Protein AF-F4R562-F1 (afdb_monomer_lite)

Radius of gyration: 16.81 Å; chains: 1; bounding box: 43×37×46 Å

Organism: Melampsora larici-populina (strain 98AG31 / pathotype 3-4-7) (NCBI:txid747676)

Secondary structure (DSSP, 8-state):
-PPPSS---TTHHHH-TT--EEEEE----TT-TT---GGG--TTT-----TT--EEEEE-BTTB-GGGGGTT-TT--EEEE-TB-------TTS-GGG-S-TTTHHHHHHHHHHHHHS--TT--EEE--B-GGGPSPPHHHHHHHHHHHHHHHHHT-EEE-------

Foldseek 3Di:
DDQDLPPRDPCLQPPCLQDAEDADDDDDPPVNPDDRPLVPDDLVVQADANQNHQYYEDEDDLNHLNLSSDLNNQNHAEYEYALQDDPPPPPPPPPPPPPPPPSSVVVLLSVLCSVQVGDRLNHAEYHHDHDPVCPPPDPSSVVSVVVSCVVCVVNNHYYHDPDPPPD

Structure (mmCIF, N/CA/C/O backbone):
data_AF-F4R562-F1
#
_entry.id   AF-F4R562-F1
#
loop_
_atom_site.group_PDB
_atom_site.id
_atom_site.type_symbol
_atom_site.label_atom_id
_atom_site.label_alt_id
_atom_site.label_comp_id
_atom_site.label_asym_id
_atom_site.label_entity_id
_atom_site.label_seq_id
_atom_site.pdbx_PDB_ins_code
_atom_site.Cartn_x
_atom_site.Cartn_y
_atom_site.Cartn_z
_atom_site.occupancy
_atom_site.B_iso_or_equiv
_atom_site.auth_seq_id
_atom_site.auth_comp_id
_atom_site.auth_asym_id
_atom_site.auth_atom_id
_atom_site.pdbx_PDB_model_num
ATOM 1 N N . MET A 1 1 ? -14.141 -1.547 -13.061 1.00 37.62 1 MET A N 1
ATOM 2 C CA . MET A 1 1 ? -15.031 -0.395 -12.781 1.00 37.62 1 MET A CA 1
ATOM 3 C C . MET A 1 1 ? -14.343 0.841 -13.344 1.00 37.62 1 MET A C 1
ATOM 5 O O . MET A 1 1 ? -13.211 1.079 -12.957 1.00 37.62 1 MET A O 1
ATOM 9 N N . ARG A 1 2 ? -14.927 1.544 -14.326 1.00 36.72 2 ARG A N 1
ATOM 10 C CA . ARG A 1 2 ? -14.313 2.764 -14.890 1.00 36.72 2 ARG A CA 1
ATOM 11 C C . ARG A 1 2 ? -14.514 3.917 -13.905 1.00 36.72 2 ARG A C 1
ATOM 13 O O . ARG A 1 2 ? -15.652 4.160 -13.502 1.00 36.72 2 ARG A O 1
ATOM 20 N N . LEU A 1 3 ? -13.432 4.578 -13.502 1.00 44.66 3 LEU A N 1
ATOM 21 C CA . LEU A 1 3 ? -13.505 5.821 -12.736 1.00 44.66 3 LEU A CA 1
ATOM 22 C C . LEU A 1 3 ? -13.917 6.964 -13.697 1.00 44.66 3 LEU A C 1
ATOM 24 O O . LEU A 1 3 ? -13.667 6.855 -14.894 1.00 44.66 3 LEU A O 1
ATOM 28 N N . PRO A 1 4 ? -14.651 8.005 -13.258 1.00 39.31 4 PRO A N 1
ATOM 29 C CA . PRO A 1 4 ? -15.019 9.122 -14.126 1.00 39.31 4 PRO A CA 1
ATOM 30 C C . PRO A 1 4 ? -13.900 10.174 -14.176 1.00 39.31 4 PRO A C 1
ATOM 32 O O . PRO A 1 4 ? -13.464 10.675 -13.139 1.00 39.31 4 PRO A O 1
ATOM 35 N N . SER A 1 5 ? -13.530 10.594 -15.386 1.00 43.66 5 SER A N 1
ATOM 36 C CA . SER A 1 5 ? -12.403 11.487 -15.698 1.00 43.66 5 SER A CA 1
ATOM 37 C C . SER A 1 5 ? -12.598 12.985 -15.387 1.00 43.66 5 SER A C 1
ATOM 39 O O . SER A 1 5 ? -11.764 13.813 -15.750 1.00 43.66 5 SER A O 1
ATOM 41 N N . ALA A 1 6 ? -13.661 13.383 -14.683 1.00 39.81 6 ALA A N 1
ATOM 42 C CA . ALA A 1 6 ? -13.892 14.783 -14.320 1.00 39.81 6 ALA A CA 1
ATOM 43 C C . ALA A 1 6 ? -14.496 14.895 -12.917 1.00 39.81 6 ALA A C 1
ATOM 45 O O . ALA A 1 6 ? -15.707 14.823 -12.728 1.00 39.81 6 ALA A O 1
ATOM 46 N N . GLY A 1 7 ? -13.626 15.087 -11.925 1.00 44.44 7 GLY A N 1
ATOM 47 C CA . GLY A 1 7 ? -14.014 15.226 -10.525 1.00 44.44 7 GLY A CA 1
ATOM 48 C C . GLY A 1 7 ? -14.069 13.876 -9.827 1.00 44.44 7 GLY A C 1
ATOM 49 O O . GLY A 1 7 ? -15.128 13.269 -9.698 1.00 44.44 7 GLY A O 1
ATOM 50 N N . MET A 1 8 ? -12.913 13.436 -9.332 1.00 45.00 8 MET A N 1
ATOM 51 C CA . MET A 1 8 ? -12.817 12.328 -8.388 1.00 45.00 8 MET A CA 1
ATOM 52 C C . MET A 1 8 ? -13.869 12.549 -7.286 1.00 45.00 8 MET A C 1
ATOM 54 O O . MET A 1 8 ? -13.834 13.595 -6.623 1.00 45.00 8 MET A O 1
ATOM 58 N N . PRO A 1 9 ? -14.871 11.664 -7.131 1.00 45.91 9 PRO A N 1
ATOM 59 C CA . PRO A 1 9 ? -16.008 11.986 -6.295 1.00 45.91 9 PRO A CA 1
ATOM 60 C C . PRO A 1 9 ? -15.517 12.133 -4.859 1.00 45.91 9 PRO A C 1
ATOM 62 O O . PRO A 1 9 ? -15.026 11.173 -4.267 1.00 45.91 9 PRO A O 1
ATOM 65 N N . ARG A 1 10 ? -15.784 13.286 -4.230 1.00 48.97 10 ARG A N 1
ATOM 66 C CA . ARG A 1 10 ? -15.754 13.430 -2.757 1.00 48.97 10 ARG A CA 1
ATOM 67 C C . ARG A 1 10 ? -16.664 12.401 -2.042 1.00 48.97 10 ARG A C 1
ATOM 69 O O . ARG A 1 10 ? -16.705 12.356 -0.819 1.00 48.97 10 ARG A O 1
ATOM 76 N N . PHE A 1 11 ? -17.385 11.584 -2.813 1.00 49.94 11 PHE A N 1
ATOM 77 C CA . PHE A 1 11 ? -18.396 10.611 -2.435 1.00 49.94 11 PHE A CA 1
ATOM 78 C C . PHE A 1 11 ? -17.906 9.157 -2.349 1.00 49.94 11 PHE A C 1
ATOM 80 O O . PHE A 1 11 ? -18.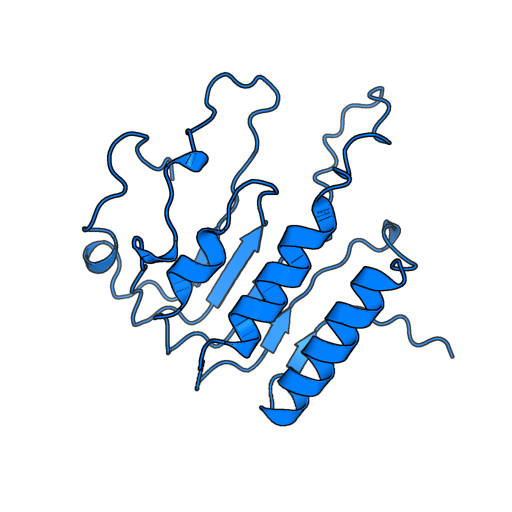702 8.303 -1.983 1.00 49.94 11 PHE A O 1
ATOM 87 N N . LEU A 1 12 ? -16.632 8.832 -2.617 1.00 57.19 12 LEU A N 1
ATOM 88 C CA . LEU A 1 12 ? -16.178 7.433 -2.472 1.00 57.19 12 LEU A CA 1
ATOM 89 C C . LEU A 1 12 ? -16.344 6.893 -1.040 1.00 57.19 12 LEU A C 1
ATOM 91 O O . LEU A 1 12 ? -16.613 5.709 -0.864 1.00 57.19 12 LEU A O 1
ATOM 95 N N . ARG A 1 13 ? -16.307 7.774 -0.028 1.00 54.56 13 ARG A N 1
ATOM 96 C CA . ARG A 1 13 ? -16.559 7.413 1.380 1.00 54.56 13 ARG A CA 1
ATOM 97 C C . ARG A 1 13 ? -17.933 6.777 1.614 1.00 54.56 13 ARG A C 1
ATOM 99 O O . ARG A 1 13 ? -18.077 5.983 2.534 1.00 54.56 13 ARG A O 1
ATOM 106 N N . SER A 1 14 ? -18.946 7.130 0.819 1.00 63.72 14 SER A N 1
ATOM 107 C CA . SER A 1 14 ? -20.308 6.609 0.990 1.00 63.72 14 SER A CA 1
ATOM 108 C C . SER A 1 14 ? -20.641 5.441 0.066 1.00 63.72 14 SER A C 1
ATOM 110 O O . SER A 1 14 ? -21.701 4.842 0.222 1.00 63.72 14 SER A O 1
ATOM 112 N N . TRP A 1 15 ? -19.778 5.110 -0.896 1.00 71.19 15 TRP A N 1
ATOM 113 C CA . TRP A 1 15 ? -20.116 4.132 -1.933 1.00 71.19 15 TRP A CA 1
ATOM 114 C C . TRP A 1 15 ? -20.011 2.685 -1.462 1.00 71.19 15 TRP A C 1
ATOM 116 O O . TRP A 1 15 ? -20.764 1.842 -1.942 1.00 71.19 15 TRP A O 1
ATOM 126 N N . ALA A 1 16 ? -19.117 2.393 -0.517 1.00 84.81 16 ALA A N 1
ATOM 127 C CA . ALA A 1 16 ? -18.954 1.040 -0.002 1.00 84.81 16 ALA A CA 1
ATOM 128 C C . ALA A 1 16 ? -18.343 1.046 1.414 1.00 84.81 16 ALA A C 1
ATOM 130 O O . ALA A 1 16 ? -17.185 0.670 1.589 1.00 84.81 16 ALA A O 1
ATOM 131 N N . PRO A 1 17 ? -19.097 1.462 2.451 1.00 86.69 17 PRO A N 1
ATOM 132 C CA . PRO A 1 17 ? -18.596 1.475 3.832 1.00 86.69 17 PRO A CA 1
ATOM 133 C C . PRO A 1 17 ? -18.234 0.078 4.362 1.00 86.69 17 PRO A C 1
ATOM 135 O O . PRO A 1 17 ? -17.490 -0.033 5.328 1.00 86.69 17 PRO A O 1
ATOM 138 N N . HIS A 1 18 ? -18.745 -0.978 3.722 1.00 92.50 18 HIS A N 1
ATOM 139 C CA . HIS A 1 18 ? -18.489 -2.380 4.056 1.00 92.50 18 HIS A CA 1
ATOM 140 C C . HIS A 1 18 ? -17.474 -3.051 3.118 1.00 92.50 18 HIS A C 1
ATOM 142 O O . HIS A 1 18 ? -17.365 -4.274 3.121 1.00 92.50 18 HIS A O 1
ATOM 148 N N . LEU A 1 19 ? -16.771 -2.284 2.276 1.00 94.44 19 LEU A N 1
ATOM 149 C CA . LEU A 1 19 ? -15.736 -2.835 1.408 1.00 94.44 19 LEU A CA 1
ATOM 150 C C . LEU A 1 19 ? -14.559 -3.310 2.260 1.00 94.44 19 LEU A C 1
ATOM 152 O O . LEU A 1 19 ? -13.889 -2.491 2.882 1.00 94.44 19 LEU A O 1
ATOM 156 N N . THR A 1 20 ? -14.318 -4.618 2.272 1.00 96.75 20 THR A N 1
ATOM 157 C CA . THR A 1 20 ? -13.230 -5.233 3.044 1.00 96.75 20 THR A CA 1
ATOM 158 C C . THR A 1 20 ? -11.988 -5.518 2.215 1.00 96.75 20 THR A C 1
ATOM 160 O O . THR A 1 20 ? -10.894 -5.569 2.768 1.00 96.75 20 THR A O 1
ATOM 163 N N . SER A 1 21 ? -12.135 -5.659 0.900 1.00 97.00 21 SER A N 1
ATOM 164 C CA . SER A 1 21 ? -11.042 -5.933 -0.027 1.00 97.00 21 SER A CA 1
ATOM 165 C C . SER A 1 21 ? -11.154 -5.030 -1.248 1.00 97.00 21 SER A C 1
ATOM 167 O O . SER A 1 21 ? -12.246 -4.858 -1.796 1.00 97.00 21 SER A O 1
ATOM 169 N N . LEU A 1 22 ? -10.033 -4.436 -1.648 1.00 95.06 22 LEU A N 1
ATOM 170 C CA . LEU A 1 22 ? -9.930 -3.597 -2.832 1.00 95.06 22 LEU A CA 1
ATOM 171 C C . LEU A 1 22 ? -8.709 -3.999 -3.645 1.00 95.06 22 LEU A C 1
ATOM 173 O O . LEU A 1 22 ? -7.591 -3.986 -3.142 1.00 95.06 22 LEU A O 1
ATOM 177 N N . GLU A 1 23 ? -8.951 -4.263 -4.919 1.00 94.31 23 GLU A N 1
ATOM 178 C CA . GLU A 1 23 ? -7.925 -4.486 -5.922 1.00 94.31 23 GLU A CA 1
ATOM 179 C C . GLU A 1 23 ? -7.885 -3.286 -6.874 1.00 94.31 23 GLU A C 1
ATOM 181 O O . GLU A 1 23 ? -8.903 -2.921 -7.474 1.00 94.31 23 GLU A O 1
ATOM 186 N N . LEU A 1 24 ? -6.721 -2.652 -7.001 1.00 89.50 24 LEU A N 1
ATOM 187 C CA . LEU A 1 24 ? -6.517 -1.465 -7.817 1.00 89.50 24 LEU A CA 1
ATOM 188 C C . LEU A 1 24 ? -5.444 -1.720 -8.874 1.00 89.50 24 LEU A C 1
ATOM 190 O O . LEU A 1 24 ? -4.245 -1.681 -8.609 1.00 89.50 24 LEU A O 1
ATOM 194 N N . ARG A 1 25 ? -5.918 -1.930 -10.104 1.00 86.00 25 ARG A N 1
ATOM 195 C CA . ARG A 1 25 ? -5.095 -2.039 -11.309 1.00 86.00 25 ARG A CA 1
ATOM 196 C C . ARG A 1 25 ? -5.316 -0.821 -12.189 1.00 86.00 25 ARG A C 1
ATOM 198 O O . ARG A 1 25 ? -6.427 -0.614 -12.684 1.00 86.00 25 ARG A O 1
ATOM 205 N N . ILE A 1 26 ? -4.271 -0.024 -12.384 1.00 75.31 26 ILE A N 1
ATOM 206 C CA . ILE A 1 26 ? -4.281 1.078 -13.346 1.00 75.31 26 ILE A CA 1
ATOM 207 C C . ILE A 1 26 ? -3.478 0.627 -14.556 1.00 75.31 26 ILE A C 1
ATOM 209 O O . ILE A 1 26 ? -2.258 0.535 -14.504 1.00 75.31 26 ILE A O 1
ATOM 213 N N . PHE A 1 27 ? -4.184 0.320 -15.637 1.00 70.31 27 PHE A N 1
ATOM 214 C CA . PHE A 1 27 ? -3.556 -0.056 -16.894 1.00 70.31 27 PHE A CA 1
ATOM 215 C C . PHE A 1 27 ? -3.221 1.209 -17.682 1.00 70.31 27 PHE A C 1
ATOM 217 O O . PHE A 1 27 ? -4.111 2.024 -17.943 1.00 70.31 27 PHE A O 1
ATOM 224 N N . GLU A 1 28 ? -1.957 1.363 -18.074 1.00 64.25 28 GLU A N 1
ATOM 225 C CA . GLU A 1 28 ? -1.605 2.297 -19.139 1.00 64.25 28 GLU A CA 1
ATOM 226 C C . GLU A 1 28 ? -2.245 1.785 -20.429 1.00 64.25 28 GLU A C 1
ATOM 228 O O . GLU A 1 28 ? -1.984 0.663 -20.855 1.00 64.25 28 GLU A O 1
ATOM 233 N N . ASP A 1 29 ?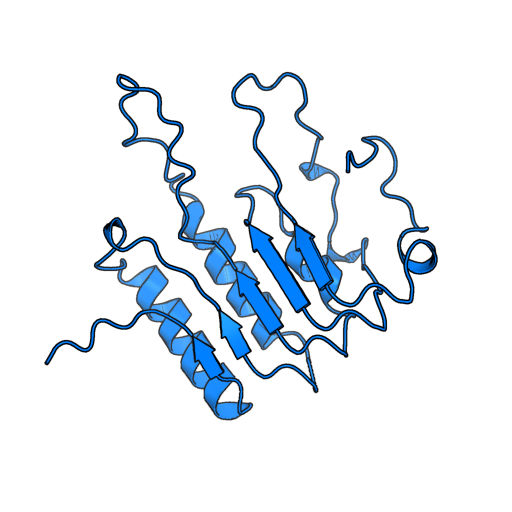 -3.126 2.584 -21.034 1.00 67.00 29 ASP A N 1
ATOM 234 C CA . ASP A 1 29 ? -3.604 2.299 -22.382 1.00 67.00 29 ASP A CA 1
ATOM 235 C C . ASP A 1 29 ? -2.403 2.411 -23.333 1.00 67.00 29 ASP A C 1
ATOM 237 O O . ASP A 1 29 ? -1.901 3.528 -23.520 1.00 67.00 29 ASP A O 1
ATOM 241 N N . PRO A 1 30 ? -1.941 1.303 -23.947 1.00 62.62 30 PRO A N 1
ATOM 242 C CA . PRO A 1 30 ? -0.772 1.331 -24.822 1.00 62.62 30 PRO A CA 1
ATOM 243 C C . PRO A 1 30 ? -1.001 2.208 -26.060 1.00 62.62 30 PRO A C 1
ATOM 245 O O . PRO A 1 30 ? -0.047 2.655 -26.691 1.00 62.62 30 PRO A O 1
ATOM 248 N N . PHE A 1 31 ? -2.262 2.495 -26.400 1.00 69.00 31 PHE A N 1
ATOM 249 C CA . PHE A 1 31 ? -2.636 3.351 -27.521 1.00 69.00 31 PHE A CA 1
ATOM 250 C C . PHE A 1 31 ? -2.883 4.811 -27.110 1.00 69.00 31 PHE A C 1
ATOM 252 O O . PHE A 1 31 ? -3.129 5.651 -27.976 1.00 69.00 31 PHE A O 1
ATOM 259 N N . GLY A 1 32 ? -2.831 5.133 -25.811 1.00 63.94 32 GLY A N 1
ATOM 260 C CA . GLY A 1 32 ? -3.004 6.493 -25.286 1.00 63.94 32 GLY A CA 1
ATOM 261 C C . GLY A 1 32 ? -4.381 7.120 -25.544 1.00 63.94 32 GLY A C 1
ATOM 262 O O . GLY A 1 32 ? -4.534 8.333 -25.405 1.00 63.94 32 GLY A O 1
ATOM 263 N N . ILE A 1 33 ? -5.390 6.330 -25.922 1.00 59.59 33 ILE A N 1
ATOM 264 C CA . ILE A 1 33 ? -6.717 6.819 -26.328 1.00 59.59 33 ILE A CA 1
ATOM 265 C C . ILE A 1 33 ? -7.531 7.245 -25.098 1.00 59.59 33 ILE A C 1
ATOM 267 O O . ILE A 1 33 ? -8.346 8.166 -25.175 1.00 59.59 33 ILE A O 1
ATOM 271 N N . LEU A 1 34 ? -7.301 6.598 -23.953 1.00 57.22 34 LEU A N 1
ATOM 272 C CA . LEU A 1 34 ? -8.011 6.845 -22.697 1.00 57.22 34 LEU A CA 1
ATOM 273 C C . LEU A 1 34 ? -7.060 7.130 -21.525 1.00 57.22 34 LEU A C 1
ATOM 275 O O . LEU A 1 34 ? -7.288 6.644 -20.419 1.00 57.22 34 LEU A O 1
ATOM 279 N N . GLN A 1 35 ? -6.002 7.923 -21.735 1.00 60.69 35 GLN A N 1
ATOM 280 C CA . GLN A 1 35 ? -5.218 8.420 -20.600 1.00 60.69 35 GLN A CA 1
ATOM 281 C C . GLN A 1 35 ? -6.066 9.398 -19.785 1.00 60.69 35 GLN A C 1
ATOM 283 O O . GLN A 1 35 ? -6.267 10.556 -20.156 1.00 60.69 35 GLN A O 1
ATOM 288 N N . GLU A 1 36 ? -6.577 8.924 -18.651 1.00 62.69 36 GLU A N 1
ATOM 289 C CA . GLU A 1 36 ? -7.008 9.830 -17.600 1.00 62.69 36 GLU A CA 1
ATOM 290 C C . GLU A 1 36 ? -5.801 10.664 -17.173 1.00 62.69 36 GLU A C 1
ATOM 292 O O . GLU A 1 36 ? -4.717 10.140 -16.919 1.00 62.69 36 GLU A O 1
ATOM 297 N N . ASP A 1 37 ? -5.982 11.982 -17.126 1.00 67.88 37 ASP A N 1
ATOM 298 C CA . ASP A 1 37 ? -4.943 12.909 -16.695 1.00 67.88 37 ASP A CA 1
ATOM 299 C C . ASP A 1 37 ? -4.728 12.785 -15.178 1.00 67.88 37 ASP A C 1
ATOM 301 O O . ASP A 1 37 ? -5.238 13.570 -14.370 1.00 67.88 37 ASP A O 1
ATOM 305 N N . ILE A 1 38 ? -3.981 11.750 -14.796 1.00 69.44 38 ILE A N 1
ATOM 306 C CA . ILE A 1 38 ? -3.617 11.415 -13.418 1.00 69.44 38 ILE A CA 1
ATOM 307 C C . ILE A 1 38 ? -2.742 12.488 -12.764 1.00 69.44 38 ILE A C 1
ATOM 309 O O . ILE A 1 38 ? -2.687 12.538 -11.539 1.00 69.44 38 ILE A O 1
ATOM 313 N N . SER A 1 39 ? -2.158 13.418 -13.534 1.00 65.88 39 SER A N 1
ATOM 314 C CA . SER A 1 39 ? -1.408 14.559 -12.984 1.00 65.88 39 SER A CA 1
ATOM 315 C C . SER A 1 39 ? -2.281 15.484 -12.122 1.00 65.88 39 SER A C 1
ATOM 317 O O . SER A 1 39 ? -1.788 16.227 -11.271 1.00 65.88 39 SER A O 1
ATOM 319 N N . LYS A 1 40 ? -3.608 15.426 -12.306 1.00 69.75 40 LYS A N 1
ATOM 320 C CA . LYS A 1 40 ? -4.581 16.185 -11.510 1.00 69.75 40 LYS A CA 1
ATOM 321 C C . LYS A 1 40 ? -4.909 15.534 -10.171 1.00 69.75 40 LYS A C 1
ATOM 323 O O . LYS A 1 40 ? -5.504 16.195 -9.312 1.00 69.75 40 LYS A O 1
ATOM 328 N N . LEU A 1 41 ? -4.554 14.265 -9.970 1.00 69.31 41 LEU A N 1
ATOM 329 C CA . LEU A 1 41 ? -4.715 13.616 -8.679 1.00 69.31 41 LEU A CA 1
ATOM 330 C C . LEU A 1 41 ? -3.709 14.226 -7.713 1.00 69.31 41 LEU A C 1
ATOM 332 O O . LEU A 1 41 ? -2.503 14.151 -7.911 1.00 69.31 41 LEU A O 1
ATOM 336 N N . LYS A 1 42 ? -4.218 14.843 -6.648 1.00 77.94 42 LYS A N 1
ATOM 337 C CA . LYS A 1 42 ? -3.386 15.304 -5.541 1.00 77.94 42 LYS A CA 1
ATOM 338 C C . LYS A 1 42 ? -3.671 14.408 -4.335 1.00 77.94 42 LYS A C 1
ATOM 340 O O . LYS A 1 42 ? -4.635 14.686 -3.616 1.00 77.94 42 LYS A O 1
ATOM 345 N N . PRO A 1 43 ? -2.874 13.352 -4.093 1.00 73.69 43 PRO A N 1
ATOM 346 C CA . PRO A 1 43 ? -3.164 12.340 -3.072 1.00 73.69 43 PRO A CA 1
ATOM 347 C C . PRO A 1 43 ? -3.375 12.943 -1.682 1.00 73.69 43 PRO A C 1
ATOM 349 O O . PRO A 1 43 ? -4.313 12.584 -0.976 1.00 73.69 43 PRO A O 1
ATOM 352 N N . LYS A 1 44 ? -2.591 13.979 -1.345 1.00 71.19 44 LYS A N 1
ATOM 353 C CA . LYS A 1 44 ? -2.716 14.730 -0.082 1.00 71.19 44 LYS A CA 1
ATOM 354 C C . LYS A 1 44 ? -4.114 15.320 0.154 1.00 71.19 44 LYS A C 1
ATOM 356 O O . LYS A 1 44 ? -4.505 15.501 1.303 1.00 71.19 44 LYS A O 1
ATOM 361 N N . PHE A 1 45 ? -4.868 15.613 -0.906 1.00 74.31 45 PHE A N 1
ATOM 362 C CA . PHE A 1 45 ? -6.222 16.174 -0.821 1.00 74.31 45 PHE A CA 1
ATOM 363 C C . PHE A 1 45 ? -7.322 15.142 -1.107 1.00 74.31 45 PHE A C 1
ATOM 365 O O . PHE A 1 45 ? -8.474 15.364 -0.734 1.00 74.31 45 PHE A O 1
ATOM 372 N N . ASN A 1 46 ? -6.979 14.009 -1.725 1.00 79.38 46 ASN A N 1
ATOM 373 C CA . ASN A 1 46 ? -7.919 12.983 -2.169 1.00 79.38 46 ASN A CA 1
ATOM 374 C C . ASN A 1 46 ? -7.809 11.725 -1.297 1.00 79.38 46 ASN A C 1
ATOM 376 O O . ASN A 1 46 ? -7.444 10.657 -1.769 1.00 79.38 46 ASN A O 1
ATOM 380 N N . LYS A 1 47 ? -8.141 11.849 -0.009 1.00 84.75 47 LYS A N 1
ATOM 381 C CA . LYS A 1 47 ? -8.109 10.716 0.928 1.00 84.75 47 LYS A CA 1
ATOM 382 C C . LYS A 1 47 ? -9.339 9.819 0.777 1.00 84.75 47 LYS A C 1
ATOM 384 O O . LYS A 1 47 ? -10.476 10.270 0.974 1.00 84.75 47 LYS A O 1
ATOM 389 N N . PHE A 1 48 ? -9.106 8.543 0.507 1.00 85.75 48 PHE A N 1
ATOM 390 C CA . PHE A 1 48 ? -10.091 7.483 0.638 1.00 85.75 48 PHE A CA 1
ATOM 391 C C . PHE A 1 48 ? -10.261 7.109 2.107 1.00 85.75 48 PHE A C 1
ATOM 393 O O . PHE A 1 48 ? -9.303 7.024 2.867 1.00 85.75 48 PHE A O 1
ATOM 400 N N . SER A 1 49 ? -11.509 6.910 2.515 1.00 84.50 49 SER A N 1
ATOM 401 C CA . SER A 1 49 ? -11.834 6.399 3.841 1.00 84.50 49 SER A CA 1
ATOM 402 C C . SER A 1 49 ? -12.770 5.226 3.627 1.00 84.50 49 SER A C 1
ATOM 404 O O . SER A 1 49 ? -13.964 5.413 3.387 1.00 84.50 49 SER A O 1
ATOM 406 N N . PHE A 1 50 ? -12.182 4.034 3.625 1.00 91.81 50 PHE A N 1
ATOM 407 C CA . PHE A 1 50 ? -12.893 2.767 3.597 1.00 91.81 50 PHE A CA 1
ATOM 408 C C . PHE A 1 50 ? -12.741 2.144 4.987 1.00 91.81 50 PHE A C 1
ATOM 410 O O . PHE A 1 50 ? -11.746 1.474 5.251 1.00 91.81 50 PHE A O 1
ATOM 417 N N . PRO A 1 51 ? -13.674 2.421 5.914 1.00 91.94 51 PRO A N 1
ATOM 418 C CA . PRO A 1 51 ? -13.492 2.093 7.324 1.00 91.94 51 PRO A CA 1
ATOM 419 C C . PRO A 1 51 ? -13.477 0.590 7.605 1.00 91.94 51 PRO A C 1
ATOM 421 O O . PRO A 1 51 ? -13.049 0.213 8.677 1.00 91.94 51 PRO A O 1
ATOM 424 N N . ALA A 1 52 ? -13.945 -0.255 6.681 1.00 95.38 52 ALA A N 1
ATOM 425 C CA . ALA A 1 52 ? -13.899 -1.711 6.811 1.00 95.38 52 ALA A CA 1
ATOM 426 C C . ALA A 1 52 ? -12.793 -2.362 5.959 1.00 95.38 52 ALA A C 1
ATOM 428 O O . ALA A 1 52 ? -12.729 -3.591 5.898 1.00 95.38 52 ALA A O 1
ATOM 429 N N . LEU A 1 53 ? -11.964 -1.571 5.263 1.00 97.06 53 LEU A N 1
ATOM 430 C CA . LEU A 1 53 ? -10.978 -2.094 4.321 1.00 97.06 53 LEU A CA 1
ATOM 431 C C . LEU A 1 53 ? -9.830 -2.750 5.076 1.00 97.06 53 LEU A C 1
ATOM 433 O O . LEU A 1 53 ? -9.063 -2.074 5.750 1.00 97.06 53 LEU A O 1
ATOM 437 N N . THR A 1 54 ? -9.718 -4.061 4.901 1.00 98.00 54 THR A N 1
ATOM 438 C CA . THR A 1 54 ? -8.714 -4.909 5.548 1.00 98.00 54 THR A CA 1
ATOM 439 C C . THR A 1 54 ? -7.660 -5.402 4.566 1.00 98.00 54 THR A C 1
ATOM 441 O O . THR A 1 54 ? -6.544 -5.691 4.982 1.00 98.00 54 THR A O 1
ATOM 444 N N . HIS A 1 55 ? -7.987 -5.477 3.273 1.00 98.25 55 HIS A N 1
ATOM 445 C CA . HIS A 1 55 ? -7.098 -5.990 2.234 1.00 98.25 55 HIS A CA 1
ATOM 446 C C . HIS A 1 55 ? -7.001 -4.992 1.084 1.00 98.25 55 HIS A C 1
ATOM 448 O O . HIS A 1 55 ? -8.021 -4.599 0.510 1.00 98.25 55 HIS A O 1
ATOM 454 N N . LEU A 1 56 ? -5.780 -4.608 0.733 1.00 97.12 56 LEU A N 1
ATOM 455 C CA . LEU A 1 56 ? -5.495 -3.701 -0.370 1.00 97.12 56 LEU A CA 1
ATOM 456 C C . LEU A 1 56 ? -4.470 -4.336 -1.301 1.00 97.12 56 LEU A C 1
ATOM 458 O O . LEU A 1 56 ? -3.377 -4.675 -0.868 1.00 97.12 56 LEU A O 1
ATOM 462 N N . ASP A 1 57 ? -4.831 -4.483 -2.567 1.00 96.00 57 ASP A N 1
ATOM 463 C CA . ASP A 1 57 ? -3.974 -5.049 -3.599 1.00 96.00 57 ASP A CA 1
ATOM 464 C C . ASP A 1 57 ? -3.750 -4.008 -4.706 1.00 96.00 57 ASP A C 1
ATOM 466 O O . ASP A 1 57 ? -4.715 -3.490 -5.276 1.00 96.00 57 ASP A O 1
ATOM 470 N N . ILE A 1 58 ? -2.497 -3.615 -4.943 1.00 92.25 58 ILE A N 1
ATOM 471 C CA . ILE A 1 58 ? -2.126 -2.451 -5.755 1.00 92.25 58 ILE A CA 1
ATOM 472 C C . ILE A 1 58 ? -1.079 -2.816 -6.809 1.00 92.25 58 ILE A C 1
ATOM 474 O O . ILE A 1 58 ? -0.004 -3.319 -6.487 1.00 92.25 58 ILE A O 1
ATOM 478 N N . TRP A 1 59 ? -1.350 -2.423 -8.056 1.00 90.00 59 TRP A N 1
ATOM 479 C CA . TRP A 1 59 ? -0.381 -2.404 -9.154 1.00 90.00 59 TRP A CA 1
ATOM 480 C C . TRP A 1 59 ? 0.047 -0.962 -9.409 1.00 90.00 59 TRP A C 1
ATOM 482 O O . TRP A 1 59 ? -0.692 -0.227 -10.080 1.00 90.00 59 TRP A O 1
ATOM 492 N N . PRO A 1 60 ? 1.189 -0.524 -8.843 1.00 84.56 60 PRO A N 1
ATOM 493 C CA . PRO A 1 60 ? 1.605 0.867 -8.916 1.00 84.56 60 PRO A CA 1
ATOM 494 C C . PRO A 1 60 ? 1.745 1.324 -10.364 1.00 84.56 60 PRO A C 1
ATOM 496 O O . PRO A 1 60 ? 2.163 0.580 -11.246 1.00 84.56 60 PRO A O 1
ATOM 499 N N . HIS A 1 61 ? 1.396 2.585 -10.591 1.00 79.12 61 HIS A N 1
ATOM 500 C CA . HIS A 1 61 ? 1.565 3.237 -11.878 1.00 79.12 61 HIS A CA 1
ATOM 501 C C . HIS A 1 61 ? 2.688 4.260 -11.737 1.00 79.12 61 HIS A C 1
ATOM 503 O O . HIS A 1 61 ? 2.628 5.095 -10.839 1.00 79.12 61 HIS A O 1
ATOM 509 N N . SER A 1 62 ? 3.666 4.240 -12.645 1.00 72.75 62 SER A N 1
ATOM 510 C CA . SER A 1 62 ? 4.879 5.082 -12.602 1.00 72.75 62 SER A CA 1
ATOM 511 C C . SER A 1 62 ? 4.598 6.567 -12.326 1.00 72.75 62 SER A C 1
ATOM 513 O O . SER A 1 62 ? 5.307 7.218 -11.577 1.00 72.75 62 SER A O 1
ATOM 515 N N . LYS A 1 63 ? 3.521 7.099 -12.907 1.00 73.94 63 LYS A N 1
ATOM 516 C CA . LYS A 1 63 ? 3.107 8.510 -12.782 1.00 73.94 63 LYS A CA 1
ATOM 517 C C . LYS A 1 63 ? 2.030 8.792 -11.723 1.00 73.94 63 LYS A C 1
ATOM 519 O O . LYS A 1 63 ? 1.395 9.848 -11.787 1.00 73.94 63 LYS A O 1
ATOM 524 N N . SER A 1 64 ? 1.706 7.850 -10.833 1.00 74.38 64 SER A N 1
ATOM 525 C CA . SER A 1 64 ? 0.563 8.012 -9.927 1.00 74.38 64 SER A CA 1
ATOM 526 C C . SER A 1 64 ? 0.835 7.582 -8.489 1.00 74.38 64 SER A C 1
ATOM 528 O O . SER A 1 64 ? 1.001 6.407 -8.191 1.00 74.38 64 SER A O 1
ATOM 530 N N . HIS A 1 65 ? 0.725 8.560 -7.592 1.00 81.69 65 HIS A N 1
ATOM 531 C CA . HIS A 1 65 ? 1.010 8.452 -6.161 1.00 81.69 65 HIS A CA 1
ATOM 532 C C . HIS A 1 65 ? -0.231 8.111 -5.307 1.00 81.69 65 HIS A C 1
ATOM 534 O O . HIS A 1 65 ? -0.483 8.674 -4.235 1.00 81.69 65 HIS A O 1
ATOM 540 N N . TYR A 1 66 ? -1.140 7.287 -5.837 1.00 85.44 66 TYR A N 1
ATOM 541 C CA . TYR A 1 66 ? -2.467 7.094 -5.236 1.00 85.44 66 TYR A CA 1
ATOM 542 C C . TYR A 1 66 ? -2.450 6.247 -3.962 1.00 85.44 66 TYR A C 1
ATOM 544 O O . TYR A 1 66 ? -3.464 6.206 -3.262 1.00 85.44 66 TYR A O 1
ATOM 552 N N . ILE A 1 67 ? -1.337 5.588 -3.632 1.00 90.62 67 ILE A N 1
ATOM 553 C CA . ILE A 1 67 ? -1.252 4.781 -2.415 1.00 90.62 67 ILE A CA 1
ATOM 554 C C . ILE A 1 67 ? -1.490 5.632 -1.160 1.00 90.62 67 ILE A C 1
ATOM 556 O O . ILE A 1 67 ? -2.236 5.235 -0.264 1.00 90.62 67 ILE A O 1
ATOM 560 N N . HIS A 1 68 ? -1.014 6.881 -1.155 1.00 91.25 68 HIS A N 1
ATOM 561 C CA . HIS A 1 68 ? -1.243 7.821 -0.056 1.00 91.25 68 HIS A CA 1
ATOM 562 C C . HIS A 1 68 ? -2.721 8.162 0.181 1.00 91.25 68 HIS A C 1
ATOM 564 O O . HIS A 1 68 ? -3.090 8.595 1.282 1.00 91.25 68 HIS A O 1
ATOM 570 N N . CYS A 1 69 ? -3.595 7.936 -0.806 1.00 91.00 69 CYS A N 1
ATOM 571 C CA . CYS A 1 69 ? -5.034 8.103 -0.633 1.00 91.00 69 CYS A CA 1
ATOM 572 C C . CYS A 1 69 ? -5.595 7.136 0.427 1.00 91.00 69 CYS A C 1
ATOM 574 O O . CYS A 1 69 ? -6.636 7.435 1.003 1.00 91.00 69 CYS A O 1
ATOM 576 N N . PHE A 1 70 ? -4.915 6.025 0.730 1.00 93.06 70 PHE A N 1
ATOM 577 C CA . PHE A 1 70 ? -5.358 5.001 1.685 1.00 93.06 70 PHE A CA 1
ATOM 578 C C . PHE A 1 70 ? -4.840 5.196 3.121 1.00 93.06 70 PHE A C 1
ATOM 580 O O . PHE A 1 70 ? -5.129 4.376 3.987 1.00 93.06 70 PHE A O 1
ATOM 587 N N . SER A 1 71 ? -4.155 6.306 3.416 1.00 94.00 71 SER A N 1
ATOM 588 C CA . SER A 1 71 ? -3.588 6.626 4.747 1.00 94.00 71 SER A CA 1
ATOM 589 C C . SER A 1 71 ? -4.590 6.603 5.920 1.00 94.00 71 SER A C 1
ATOM 591 O O . SER A 1 71 ? -4.206 6.407 7.078 1.00 94.00 71 SER A O 1
ATOM 593 N N . GLU A 1 72 ? -5.884 6.783 5.642 1.00 92.94 72 GLU A N 1
ATOM 594 C CA . GLU A 1 72 ? -6.965 6.772 6.643 1.00 92.94 72 GLU A CA 1
ATOM 595 C C . GLU A 1 72 ? -7.646 5.401 6.807 1.00 92.94 72 GLU A C 1
ATOM 597 O O . GLU A 1 72 ? -8.586 5.273 7.592 1.00 92.94 72 GLU A O 1
ATOM 602 N N . CYS A 1 73 ? -7.222 4.370 6.073 1.00 94.62 73 CYS A N 1
ATOM 603 C CA . CYS A 1 73 ? -7.796 3.026 6.171 1.00 94.62 73 CYS A CA 1
ATOM 604 C C . CYS A 1 73 ? -7.142 2.270 7.339 1.00 94.62 73 CYS A C 1
ATOM 606 O O . CYS A 1 73 ? -6.232 1.471 7.149 1.00 94.62 73 CYS A O 1
ATOM 608 N N . LYS A 1 74 ? -7.567 2.581 8.570 1.00 95.62 74 LYS A N 1
ATOM 609 C CA . LYS A 1 74 ? -6.928 2.084 9.805 1.00 95.62 74 LYS A CA 1
ATOM 610 C C . LYS A 1 74 ? -7.134 0.596 10.090 1.00 95.62 74 LYS A C 1
ATOM 612 O O . LYS A 1 74 ? -6.329 0.024 10.811 1.00 95.62 74 LYS A O 1
ATOM 617 N N . GLU A 1 75 ? -8.142 -0.014 9.474 1.00 97.50 75 GLU A N 1
ATOM 618 C CA . GLU A 1 75 ? -8.402 -1.457 9.549 1.00 97.50 75 GLU A CA 1
ATOM 619 C C . GLU A 1 75 ? -7.573 -2.271 8.540 1.00 97.50 75 GLU A C 1
ATOM 621 O O . GLU A 1 75 ? -7.789 -3.473 8.413 1.00 97.50 75 GLU A O 1
ATOM 626 N N . LEU A 1 76 ? -6.653 -1.647 7.785 1.00 97.75 76 LEU A N 1
ATOM 627 C CA . LEU A 1 76 ? -5.815 -2.370 6.828 1.00 97.75 76 LEU A CA 1
ATOM 628 C C . LEU A 1 76 ? -4.943 -3.397 7.551 1.00 97.75 76 LEU A C 1
ATOM 630 O O . LEU A 1 76 ? -4.050 -3.031 8.307 1.00 97.75 76 LEU A O 1
ATOM 634 N N . CYS A 1 77 ? -5.183 -4.671 7.246 1.00 98.00 77 CYS A N 1
ATOM 635 C CA . CYS A 1 77 ? -4.444 -5.820 7.762 1.00 98.00 77 CYS A CA 1
ATOM 636 C C . CYS A 1 77 ? -3.413 -6.347 6.760 1.00 98.00 77 CYS A C 1
ATOM 638 O O . CYS A 1 77 ? -2.374 -6.872 7.163 1.00 98.00 77 CYS A O 1
ATOM 640 N N . GLN A 1 78 ? -3.720 -6.214 5.467 1.00 98.06 78 GLN A N 1
ATOM 641 C CA . GLN A 1 78 ? -2.934 -6.715 4.347 1.00 98.06 78 GLN A CA 1
ATOM 642 C C . GLN A 1 78 ? -2.742 -5.636 3.290 1.00 98.06 78 GLN A C 1
ATOM 644 O O . GLN A 1 78 ? -3.719 -5.029 2.837 1.00 98.06 78 GLN A O 1
ATOM 649 N N . ILE A 1 79 ? -1.504 -5.498 2.815 1.00 97.50 79 ILE A N 1
ATOM 650 C CA . ILE A 1 79 ? -1.192 -4.746 1.600 1.00 97.50 79 ILE A CA 1
ATOM 651 C C . ILE A 1 79 ? -0.375 -5.636 0.661 1.00 97.50 79 ILE A C 1
ATOM 653 O O . ILE A 1 79 ? 0.666 -6.137 1.064 1.00 97.50 79 ILE A O 1
ATOM 657 N N . ALA A 1 80 ? -0.832 -5.824 -0.574 1.00 96.38 80 ALA A N 1
ATOM 658 C CA . ALA A 1 80 ? -0.058 -6.420 -1.658 1.00 96.38 80 ALA A CA 1
ATOM 659 C C . ALA A 1 80 ? 0.338 -5.323 -2.655 1.00 96.38 80 ALA A C 1
ATOM 661 O O . ALA A 1 80 ? -0.508 -4.534 -3.085 1.00 96.38 80 ALA A O 1
ATOM 662 N N . PHE A 1 81 ? 1.626 -5.232 -2.984 1.00 94.19 81 PHE A N 1
ATOM 663 C CA . PHE A 1 81 ? 2.171 -4.175 -3.834 1.00 94.19 81 PHE A CA 1
ATOM 664 C C . PHE A 1 81 ? 2.996 -4.775 -4.977 1.00 94.19 81 PHE A C 1
ATOM 666 O O . PHE A 1 81 ? 4.159 -5.146 -4.817 1.00 94.19 81 PHE A O 1
ATOM 673 N N . HIS A 1 82 ? 2.378 -4.861 -6.156 1.00 91.19 82 HIS A N 1
ATOM 674 C CA . HIS A 1 82 ? 2.898 -5.533 -7.356 1.00 91.19 82 HIS A CA 1
ATOM 675 C C . HIS A 1 82 ? 3.875 -4.664 -8.140 1.00 91.19 82 HIS A C 1
ATOM 677 O O . HIS A 1 82 ? 3.733 -4.443 -9.340 1.00 91.19 82 HIS A O 1
ATOM 683 N N . TYR A 1 83 ? 4.878 -4.147 -7.444 1.00 85.12 83 TYR A N 1
ATOM 684 C CA . TYR A 1 83 ? 5.894 -3.284 -8.030 1.00 85.12 83 TYR A CA 1
ATOM 685 C C . TYR A 1 83 ? 6.764 -3.998 -9.075 1.00 85.12 83 TYR A C 1
ATOM 687 O O . TYR A 1 83 ? 7.116 -3.423 -10.099 1.00 85.12 83 TYR A O 1
ATOM 695 N N . PHE A 1 84 ? 7.082 -5.269 -8.836 1.00 78.88 84 PHE A N 1
ATOM 696 C CA . PHE A 1 84 ? 7.997 -6.054 -9.670 1.00 78.88 84 PHE A CA 1
ATOM 697 C C . PHE A 1 84 ? 7.288 -6.889 -10.747 1.00 78.88 84 PHE A C 1
ATOM 699 O O . PHE A 1 84 ? 7.889 -7.792 -11.335 1.00 78.88 84 PHE A O 1
ATOM 706 N N . TRP A 1 85 ? 6.000 -6.647 -10.991 1.00 73.88 85 TRP A N 1
ATOM 707 C CA . TRP A 1 85 ? 5.266 -7.309 -12.065 1.00 73.88 85 TRP A CA 1
ATOM 708 C C . TRP A 1 85 ? 5.363 -6.485 -13.349 1.00 73.88 85 TRP A C 1
ATOM 710 O O . TRP A 1 85 ? 4.612 -5.533 -13.550 1.00 73.88 85 TRP A O 1
ATOM 720 N N . SER A 1 86 ? 6.276 -6.887 -14.238 1.00 64.50 86 SER A N 1
ATOM 721 C CA . SER A 1 86 ? 6.182 -6.535 -15.658 1.00 64.50 86 SER A CA 1
ATOM 722 C C . SER A 1 86 ? 4.893 -7.145 -16.202 1.00 64.50 86 SER A C 1
ATOM 724 O O . SER A 1 86 ? 4.692 -8.358 -16.101 1.00 64.50 86 SER A O 1
ATOM 726 N N . ILE A 1 87 ? 3.994 -6.319 -16.739 1.00 61.16 87 ILE A N 1
ATOM 727 C CA . ILE A 1 87 ? 2.909 -6.831 -17.575 1.00 61.16 87 ILE A CA 1
ATOM 728 C C . ILE A 1 87 ? 3.575 -7.218 -18.889 1.00 61.16 87 ILE A C 1
ATOM 730 O O . ILE A 1 87 ? 3.775 -6.376 -19.764 1.00 61.16 87 ILE A O 1
ATOM 734 N N . ASP A 1 88 ? 3.947 -8.489 -18.998 1.00 54.22 88 ASP A N 1
ATOM 735 C CA . ASP A 1 88 ? 4.362 -9.074 -20.261 1.00 54.22 88 ASP A CA 1
ATOM 736 C C . ASP A 1 88 ? 3.137 -9.038 -21.179 1.00 54.22 88 ASP A C 1
ATOM 738 O O . ASP A 1 88 ? 2.229 -9.865 -21.107 1.00 54.22 88 ASP A O 1
ATOM 742 N N . TYR A 1 89 ? 3.045 -8.001 -22.007 1.00 56.25 89 TYR A N 1
ATOM 743 C CA . TYR A 1 89 ? 2.176 -8.062 -23.165 1.00 56.25 89 TYR A CA 1
ATOM 744 C C . TYR A 1 89 ? 2.787 -9.138 -24.060 1.00 56.25 89 TYR A C 1
ATOM 746 O O . TYR A 1 89 ? 3.892 -8.937 -24.558 1.00 56.25 89 TYR A O 1
ATOM 754 N N . ASP A 1 90 ? 2.082 -10.256 -24.248 1.00 49.94 90 ASP A N 1
ATOM 755 C CA . ASP A 1 90 ? 2.441 -11.408 -25.096 1.00 49.94 90 ASP A CA 1
ATOM 756 C C . ASP A 1 90 ? 2.607 -11.060 -26.600 1.00 49.94 90 ASP A C 1
ATOM 758 O O . ASP A 1 90 ? 2.255 -11.833 -27.491 1.00 49.94 90 ASP A O 1
ATOM 762 N N . ASN A 1 91 ? 3.121 -9.878 -26.936 1.00 50.66 91 ASN A N 1
ATOM 763 C CA . ASN A 1 91 ? 3.561 -9.544 -28.275 1.00 50.66 91 ASN A CA 1
ATOM 764 C C . ASN A 1 91 ? 4.921 -10.197 -28.513 1.00 50.66 91 ASN A C 1
ATOM 766 O O . ASN A 1 91 ? 5.974 -9.588 -28.316 1.00 50.66 91 ASN A O 1
ATOM 770 N N . GLU A 1 92 ? 4.869 -11.438 -28.993 1.00 52.72 92 GLU A N 1
ATOM 771 C CA . GLU A 1 92 ? 5.941 -12.069 -29.756 1.00 52.72 92 GLU A CA 1
ATOM 772 C C . GLU A 1 92 ? 6.435 -11.091 -30.845 1.00 52.72 92 GLU A C 1
ATOM 774 O O . GLU A 1 92 ? 5.861 -10.994 -31.928 1.00 52.72 92 GLU A O 1
ATOM 779 N N . GLY A 1 93 ? 7.476 -10.307 -30.549 1.00 57.16 93 GLY A N 1
ATOM 780 C CA . GLY A 1 93 ? 8.147 -9.439 -31.524 1.00 57.16 93 GLY A CA 1
ATOM 781 C C . GLY A 1 93 ? 8.335 -7.970 -31.141 1.00 57.16 93 GLY A C 1
ATOM 782 O O . GLY A 1 93 ? 8.928 -7.238 -31.930 1.00 57.16 93 GLY A O 1
ATOM 783 N N . SER A 1 94 ? 7.879 -7.520 -29.969 1.00 53.56 94 SER A N 1
ATOM 784 C CA . SER A 1 94 ? 8.284 -6.211 -29.438 1.00 53.56 94 SER A CA 1
ATOM 785 C C . SER A 1 94 ? 9.585 -6.373 -28.656 1.00 53.56 94 SER A C 1
ATOM 787 O O . SER A 1 94 ? 9.653 -7.223 -27.781 1.00 53.56 94 SER A O 1
ATOM 789 N N . ASP A 1 95 ? 10.614 -5.586 -28.956 1.00 52.50 95 ASP A N 1
ATOM 790 C CA . ASP A 1 95 ? 11.865 -5.532 -28.188 1.00 52.50 95 ASP A CA 1
ATOM 791 C C . ASP A 1 95 ? 11.539 -4.952 -26.790 1.00 52.50 95 ASP A C 1
ATOM 793 O O . ASP A 1 95 ? 11.385 -3.745 -26.619 1.00 52.50 95 ASP A O 1
ATOM 797 N N . VAL A 1 96 ? 11.260 -5.823 -25.808 1.00 50.03 96 VAL A N 1
ATOM 798 C CA . VAL A 1 96 ? 10.667 -5.474 -24.490 1.00 50.03 96 VAL A CA 1
ATOM 799 C C . VAL A 1 96 ? 11.699 -4.882 -23.512 1.00 50.03 96 VAL A C 1
ATOM 801 O O . VAL A 1 96 ? 11.386 -4.631 -22.351 1.00 50.03 96 VAL A O 1
ATOM 804 N N . SER A 1 97 ? 12.940 -4.621 -23.936 1.00 46.62 97 SER A N 1
ATOM 805 C CA . SER A 1 97 ? 13.984 -4.123 -23.026 1.00 46.62 97 SER A CA 1
ATOM 806 C C . SER A 1 97 ? 13.761 -2.693 -22.522 1.00 46.62 97 SER A C 1
ATOM 808 O O . SER A 1 97 ? 14.407 -2.294 -21.557 1.00 46.62 97 SER A O 1
ATOM 810 N N . ASP A 1 98 ? 12.850 -1.930 -23.134 1.00 44.84 98 ASP A N 1
ATOM 811 C CA . ASP A 1 98 ? 12.704 -0.489 -22.880 1.00 44.84 98 ASP A CA 1
ATOM 812 C C . ASP A 1 98 ? 11.572 -0.116 -21.901 1.00 44.84 98 ASP A C 1
ATOM 814 O O . ASP A 1 98 ? 11.344 1.067 -21.646 1.00 44.84 98 ASP A O 1
ATOM 818 N N . PHE A 1 99 ? 10.860 -1.091 -21.321 1.00 50.59 99 PHE A N 1
ATOM 819 C CA . PHE A 1 99 ? 9.673 -0.824 -20.489 1.00 50.59 99 PHE A CA 1
ATOM 820 C C . PHE A 1 99 ? 9.858 -0.982 -18.977 1.00 50.59 99 PHE A C 1
ATOM 822 O O . PHE A 1 99 ? 8.879 -0.866 -18.242 1.00 50.59 99 PHE A O 1
ATOM 829 N N . MET A 1 100 ? 11.087 -1.137 -18.475 1.00 51.28 100 MET A N 1
ATOM 830 C CA . MET A 1 100 ? 11.362 -0.622 -17.131 1.00 51.28 100 MET A CA 1
ATOM 831 C C . MET A 1 100 ? 11.687 0.864 -17.282 1.00 51.28 100 MET A C 1
ATOM 833 O O . MET A 1 100 ? 12.825 1.189 -17.628 1.00 51.28 100 MET A O 1
ATOM 837 N N . PRO A 1 101 ? 10.727 1.790 -17.073 1.00 51.16 101 PRO A N 1
ATOM 838 C CA . PRO A 1 101 ? 11.069 3.200 -17.047 1.00 51.16 101 PRO A CA 1
ATOM 839 C C . PRO A 1 101 ? 12.183 3.390 -16.015 1.00 51.16 101 PRO A C 1
ATOM 841 O O . PRO A 1 101 ? 12.118 2.849 -14.908 1.00 51.16 101 PRO A O 1
ATOM 844 N N . ALA A 1 102 ? 13.216 4.149 -16.379 1.00 49.84 102 ALA A N 1
ATOM 845 C CA . ALA A 1 102 ? 14.322 4.498 -15.486 1.00 49.84 102 ALA A CA 1
ATOM 846 C C . ALA A 1 102 ? 13.841 5.160 -14.172 1.00 49.84 102 ALA A C 1
ATOM 848 O O . ALA A 1 102 ? 14.563 5.154 -13.179 1.00 49.84 102 ALA A O 1
ATOM 849 N N . ASP A 1 103 ? 12.594 5.639 -14.153 1.00 56.34 103 ASP A N 1
ATOM 850 C CA . ASP A 1 103 ? 11.885 6.205 -13.003 1.00 56.34 103 ASP A CA 1
ATOM 851 C C . ASP A 1 103 ? 11.214 5.143 -12.104 1.00 56.34 103 ASP A C 1
ATOM 853 O O . ASP A 1 103 ? 10.493 5.478 -11.167 1.00 56.34 103 ASP A O 1
ATOM 857 N N . SER A 1 104 ? 11.427 3.847 -12.364 1.00 65.19 104 SER A N 1
ATOM 858 C CA . SER A 1 104 ? 10.765 2.764 -11.629 1.00 65.19 104 SER A CA 1
ATOM 859 C C . SER A 1 104 ? 10.987 2.870 -10.121 1.00 65.19 104 SER A C 1
ATOM 861 O O . SER A 1 104 ? 10.043 2.656 -9.368 1.00 65.19 104 SER A O 1
ATOM 863 N N . LEU A 1 105 ? 12.178 3.236 -9.637 1.00 78.88 105 LEU A N 1
ATOM 864 C CA . LEU A 1 105 ? 12.508 3.283 -8.198 1.00 78.88 105 LEU A CA 1
ATOM 865 C C . LEU A 1 105 ? 11.613 4.212 -7.362 1.00 78.88 105 LEU A C 1
ATOM 867 O O . LEU A 1 105 ? 11.501 4.024 -6.146 1.00 78.88 105 LEU A O 1
ATOM 871 N N . GLU A 1 106 ? 10.974 5.197 -7.994 1.00 84.06 106 GLU A N 1
ATOM 872 C CA . GLU A 1 106 ? 10.109 6.157 -7.311 1.00 84.06 106 GLU A CA 1
ATOM 873 C C . GLU A 1 106 ? 8.929 5.455 -6.628 1.00 84.06 106 GLU A C 1
ATOM 875 O O . GLU A 1 106 ? 8.649 5.731 -5.466 1.00 84.06 106 GLU A O 1
ATOM 880 N N . GLY A 1 107 ? 8.321 4.455 -7.278 1.00 87.62 107 GLY A N 1
ATOM 881 C CA . GLY A 1 107 ? 7.171 3.737 -6.720 1.00 87.62 107 GLY A CA 1
ATOM 882 C C . GLY A 1 107 ? 7.497 2.914 -5.469 1.00 87.62 107 GLY A C 1
ATOM 883 O O . GLY A 1 107 ? 6.701 2.875 -4.533 1.00 87.62 107 GLY A O 1
ATOM 884 N N . LEU A 1 108 ? 8.669 2.271 -5.422 1.00 90.69 108 LEU A N 1
ATOM 885 C CA . LEU A 1 108 ? 9.089 1.487 -4.255 1.00 90.69 108 LEU A CA 1
ATOM 886 C C . LEU A 1 108 ? 9.510 2.394 -3.091 1.00 90.69 108 LEU A C 1
ATOM 888 O O . LEU A 1 108 ? 9.198 2.105 -1.935 1.00 90.69 108 LEU A O 1
ATOM 892 N N . SER A 1 109 ? 10.188 3.501 -3.401 1.00 92.31 109 SER A N 1
ATOM 893 C CA . SER A 1 109 ? 10.543 4.520 -2.409 1.00 92.31 109 SER A CA 1
ATOM 894 C C . SER A 1 109 ? 9.283 5.137 -1.801 1.00 92.31 109 SER A C 1
ATOM 896 O O . SER A 1 109 ? 9.144 5.169 -0.581 1.00 92.31 109 SER A O 1
ATOM 898 N N . GLU A 1 110 ? 8.320 5.520 -2.640 1.00 91.31 110 GLU A N 1
ATOM 899 C CA . GLU A 1 110 ? 7.026 6.054 -2.212 1.00 91.31 110 GLU A CA 1
ATOM 900 C C . GLU A 1 110 ? 6.249 5.043 -1.364 1.00 91.31 110 GLU A C 1
ATOM 902 O O . GLU A 1 110 ? 5.686 5.397 -0.331 1.00 91.31 110 GLU A O 1
ATOM 907 N N . PHE A 1 111 ? 6.236 3.768 -1.761 1.00 94.12 111 PHE A N 1
ATOM 908 C CA . PHE A 1 111 ? 5.625 2.709 -0.964 1.00 94.12 111 PHE A CA 1
ATOM 909 C C . PHE A 1 111 ? 6.247 2.627 0.434 1.00 94.12 111 PHE A C 1
ATOM 911 O O . PHE A 1 111 ? 5.533 2.595 1.437 1.00 94.12 111 PHE A O 1
ATOM 918 N N . SER A 1 112 ? 7.578 2.644 0.510 1.00 95.69 112 SER A N 1
ATOM 919 C CA . SER A 1 112 ? 8.299 2.628 1.781 1.00 95.69 112 SER A CA 1
ATOM 920 C C . SER A 1 112 ? 7.970 3.856 2.639 1.00 95.69 112 SER A C 1
ATOM 922 O O . SER A 1 112 ? 7.706 3.723 3.836 1.00 95.69 112 SER A O 1
ATOM 924 N N . GLU A 1 113 ? 7.939 5.051 2.049 1.00 95.19 113 GLU A N 1
ATOM 925 C CA . GLU A 1 113 ? 7.523 6.284 2.731 1.00 95.19 113 GLU A CA 1
ATOM 926 C C . GLU A 1 113 ? 6.074 6.185 3.227 1.00 95.19 113 GLU A C 1
ATOM 928 O O . GLU A 1 113 ? 5.788 6.460 4.389 1.00 95.19 113 GLU A O 1
ATOM 933 N N . PHE A 1 114 ? 5.153 5.696 2.397 1.00 94.94 114 PHE A N 1
ATOM 934 C CA . PHE A 1 114 ? 3.759 5.489 2.777 1.00 94.94 114 PHE A CA 1
ATOM 935 C C . PHE A 1 114 ? 3.616 4.581 4.004 1.00 94.94 114 PHE A C 1
ATOM 937 O O . PHE A 1 114 ? 2.870 4.922 4.923 1.00 94.94 114 PHE A O 1
ATOM 944 N N . ILE A 1 115 ? 4.329 3.456 4.052 1.00 97.19 115 ILE A N 1
ATOM 945 C CA . ILE A 1 115 ? 4.269 2.532 5.191 1.00 97.19 115 ILE A CA 1
ATOM 946 C C . ILE A 1 115 ? 4.911 3.137 6.444 1.00 97.19 115 ILE A C 1
ATOM 948 O O . ILE A 1 115 ? 4.384 2.973 7.543 1.00 97.19 115 ILE A O 1
ATOM 952 N N . THR A 1 116 ? 6.028 3.849 6.299 1.00 96.81 116 THR A N 1
ATOM 953 C CA . THR A 1 116 ? 6.788 4.380 7.444 1.00 96.81 116 THR A CA 1
ATOM 954 C C . THR A 1 116 ? 6.184 5.654 8.041 1.00 96.81 116 THR A C 1
ATOM 956 O O . THR A 1 116 ? 6.264 5.861 9.253 1.00 96.81 116 THR A O 1
ATOM 959 N N . GLU A 1 117 ? 5.542 6.496 7.228 1.00 96.12 117 GLU A N 1
ATOM 960 C CA . GLU A 1 117 ? 4.926 7.754 7.667 1.00 96.12 117 GLU A CA 1
ATOM 961 C C . GLU A 1 117 ? 3.505 7.593 8.227 1.00 96.12 117 GLU A C 1
ATOM 963 O O . GLU A 1 117 ? 2.991 8.506 8.881 1.00 96.12 117 GLU A O 1
ATOM 968 N N . ASN A 1 118 ? 2.840 6.463 7.972 1.00 95.19 118 ASN A N 1
ATOM 969 C CA . ASN A 1 118 ? 1.450 6.248 8.367 1.00 95.19 118 ASN A CA 1
ATOM 970 C C . ASN A 1 118 ? 1.330 5.156 9.431 1.00 95.19 118 ASN A C 1
ATOM 972 O O . ASN A 1 118 ? 1.955 4.105 9.359 1.00 95.19 118 ASN A O 1
ATOM 976 N N . ASP A 1 119 ? 0.471 5.398 10.420 1.00 94.44 119 ASP A N 1
ATOM 977 C CA . ASP A 1 119 ? 0.171 4.413 11.457 1.00 94.44 119 ASP A CA 1
ATOM 978 C C . ASP A 1 119 ? -0.998 3.518 11.022 1.00 94.44 119 ASP A C 1
ATOM 980 O O . ASP A 1 119 ? -2.124 4.009 10.836 1.00 94.44 119 ASP A O 1
ATOM 984 N N . PHE A 1 120 ? -0.718 2.225 10.849 1.00 96.50 120 PHE A N 1
ATOM 985 C CA . PHE A 1 120 ? -1.688 1.178 10.526 1.00 96.50 120 PHE A CA 1
ATOM 986 C C . PHE A 1 120 ? -1.711 0.150 11.665 1.00 96.50 120 PHE A C 1
ATOM 988 O O . PHE A 1 120 ? -0.919 -0.791 11.652 1.00 96.50 120 PHE A O 1
ATOM 995 N N . PRO A 1 121 ? -2.581 0.333 12.672 1.00 97.12 121 PRO A N 1
ATOM 996 C CA . PRO A 1 121 ? -2.543 -0.475 13.891 1.00 97.12 121 PRO A CA 1
ATOM 997 C C . PRO A 1 121 ? -2.854 -1.956 13.650 1.00 97.12 121 PRO A C 1
ATOM 999 O O . PRO A 1 121 ? -2.359 -2.805 14.386 1.00 97.12 121 PRO A O 1
ATOM 1002 N N . GLU A 1 122 ? -3.644 -2.265 12.619 1.00 98.12 122 GLU A N 1
ATOM 1003 C CA . GLU A 1 122 ? -4.053 -3.634 12.295 1.00 98.12 122 GLU A CA 1
ATOM 1004 C C . GLU A 1 122 ? -3.185 -4.299 11.220 1.00 98.12 122 GLU A C 1
ATOM 1006 O O . GLU A 1 122 ? -3.399 -5.475 10.918 1.00 98.12 122 GLU A O 1
ATOM 1011 N N . LEU A 1 123 ? -2.198 -3.591 10.656 1.00 98.44 123 LEU A N 1
ATOM 1012 C CA . LEU A 1 123 ? -1.368 -4.112 9.571 1.00 98.44 123 LEU A CA 1
ATOM 1013 C C . LEU A 1 123 ? -0.502 -5.262 10.085 1.00 98.44 123 LEU A C 1
ATOM 1015 O O . LEU A 1 123 ? 0.262 -5.101 11.033 1.00 98.44 123 LEU A O 1
ATOM 1019 N N . ARG A 1 124 ? -0.633 -6.435 9.459 1.00 98.19 124 ARG A N 1
ATOM 1020 C CA . ARG A 1 124 ? 0.061 -7.665 9.870 1.00 98.19 124 ARG A CA 1
ATOM 1021 C C . ARG A 1 124 ? 1.033 -8.162 8.831 1.00 98.19 124 ARG A C 1
ATOM 1023 O O . ARG A 1 124 ? 2.071 -8.689 9.207 1.00 98.19 124 ARG A O 1
ATOM 1030 N N . TRP A 1 125 ? 0.713 -8.001 7.552 1.00 96.94 125 TRP A N 1
ATOM 1031 C CA . TRP A 1 125 ? 1.600 -8.449 6.494 1.00 96.94 125 TRP A CA 1
ATOM 1032 C C . TRP A 1 125 ? 1.566 -7.535 5.273 1.00 96.94 125 TRP A C 1
ATOM 1034 O O . TRP A 1 125 ? 0.531 -6.975 4.895 1.00 96.94 125 TRP A O 1
ATOM 1044 N N . ILE A 1 126 ? 2.733 -7.411 4.655 1.00 97.69 126 ILE A N 1
ATOM 1045 C CA . ILE A 1 126 ? 2.948 -6.733 3.384 1.00 97.69 126 ILE A CA 1
ATOM 1046 C C . ILE A 1 126 ? 3.481 -7.772 2.407 1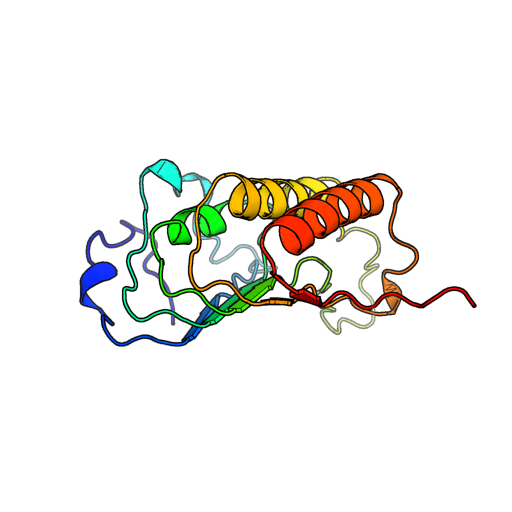.00 97.69 126 ILE A C 1
ATOM 1048 O O . ILE A 1 126 ? 4.486 -8.414 2.691 1.00 97.69 126 ILE A O 1
ATOM 1052 N N . ASP A 1 127 ? 2.818 -7.926 1.268 1.00 96.00 127 ASP A N 1
ATOM 1053 C CA . ASP A 1 127 ? 3.232 -8.820 0.193 1.00 96.00 127 ASP A CA 1
ATOM 1054 C C . ASP A 1 127 ? 3.840 -8.014 -0.955 1.00 96.00 127 ASP A C 1
ATOM 1056 O O . ASP A 1 127 ? 3.208 -7.112 -1.512 1.00 96.00 127 ASP A O 1
ATOM 1060 N N . LEU A 1 128 ? 5.087 -8.331 -1.287 1.00 94.00 128 LEU A N 1
ATOM 1061 C CA . LEU A 1 128 ? 5.835 -7.762 -2.399 1.00 94.00 128 LEU A CA 1
ATOM 1062 C C . LEU A 1 128 ? 6.109 -8.872 -3.414 1.00 94.00 128 LEU A C 1
ATOM 1064 O O . LEU A 1 128 ? 7.222 -9.407 -3.452 1.00 94.00 128 LEU A O 1
ATOM 1068 N N . PRO A 1 129 ? 5.115 -9.249 -4.235 1.00 90.31 129 PRO A N 1
ATOM 1069 C CA . PRO A 1 129 ? 5.294 -10.299 -5.219 1.00 90.31 129 PRO A CA 1
ATOM 1070 C C . PRO A 1 129 ? 6.348 -9.879 -6.247 1.00 90.31 129 PRO A C 1
ATOM 1072 O O . PRO A 1 129 ? 6.262 -8.819 -6.872 1.00 90.31 129 PRO A O 1
ATOM 1075 N N . VAL A 1 130 ? 7.349 -10.740 -6.435 1.00 85.19 130 VAL A N 1
ATOM 1076 C CA . VAL A 1 130 ? 8.445 -10.532 -7.388 1.00 85.19 130 VAL A CA 1
ATOM 1077 C C . VAL A 1 130 ? 8.375 -11.583 -8.473 1.00 85.19 130 VAL A C 1
ATOM 1079 O O . VAL A 1 130 ? 8.300 -12.778 -8.183 1.00 85.19 130 VAL A O 1
ATOM 1082 N N . ASN A 1 131 ? 8.439 -11.150 -9.730 1.00 81.44 131 ASN A N 1
ATOM 1083 C CA . ASN A 1 131 ? 8.653 -12.078 -10.828 1.00 81.44 131 ASN A CA 1
ATOM 1084 C C . ASN A 1 131 ? 10.071 -12.681 -10.695 1.00 81.44 131 ASN A C 1
ATOM 1086 O O . ASN A 1 131 ? 11.037 -11.919 -10.605 1.00 81.44 131 ASN A O 1
ATOM 1090 N N . PRO A 1 132 ? 10.239 -14.019 -10.697 1.00 78.19 132 PRO A N 1
ATOM 1091 C CA . PRO A 1 132 ? 11.549 -14.663 -10.589 1.00 78.19 132 PRO A CA 1
ATOM 1092 C C . PRO A 1 132 ? 12.614 -14.123 -11.556 1.00 78.19 132 PRO A C 1
ATOM 1094 O O . PRO A 1 132 ? 13.794 -14.151 -11.217 1.00 78.19 132 PRO A O 1
ATOM 1097 N N . GLY A 1 133 ? 12.211 -13.610 -12.725 1.00 77.44 133 GLY A N 1
ATOM 1098 C CA . GLY A 1 133 ? 13.117 -13.024 -13.718 1.00 77.44 133 GLY A CA 1
ATOM 1099 C C . GLY A 1 133 ? 13.746 -11.679 -13.328 1.00 77.44 133 GLY A C 1
ATOM 1100 O O . GLY A 1 133 ? 14.684 -11.250 -13.988 1.00 77.44 133 GLY A O 1
ATOM 1101 N N . VAL A 1 134 ? 13.263 -11.022 -12.268 1.00 76.00 134 VAL A N 1
ATOM 1102 C CA . VAL A 1 134 ? 13.755 -9.704 -11.814 1.00 76.00 134 VAL A CA 1
ATOM 1103 C C . VAL A 1 134 ? 14.982 -9.829 -10.898 1.00 76.00 134 VAL A C 1
ATOM 1105 O O . VAL A 1 134 ? 15.640 -8.840 -10.590 1.00 76.00 134 VAL A O 1
ATOM 1108 N N . PHE A 1 135 ? 15.334 -11.042 -10.464 1.00 78.06 135 PHE A N 1
ATOM 1109 C CA . PHE A 1 135 ? 16.505 -11.256 -9.619 1.00 78.06 135 PHE A CA 1
ATOM 1110 C C . PHE A 1 135 ? 17.813 -11.368 -10.425 1.00 78.06 135 PHE A C 1
ATOM 1112 O O . PHE A 1 135 ? 17.829 -11.992 -11.487 1.00 78.06 135 PHE A O 1
ATOM 1119 N N . PRO A 1 136 ? 18.943 -10.874 -9.879 1.00 83.25 136 PRO A N 1
ATOM 1120 C CA . PRO A 1 136 ? 19.074 -10.178 -8.595 1.00 83.25 136 PRO A CA 1
ATOM 1121 C C . PRO A 1 136 ? 18.555 -8.734 -8.651 1.00 83.25 136 PRO A C 1
ATOM 1123 O O . PRO A 1 136 ? 18.710 -8.058 -9.664 1.00 83.25 136 PRO A O 1
ATOM 1126 N N . LEU A 1 137 ? 17.996 -8.253 -7.536 1.00 83.38 137 LEU A N 1
ATOM 1127 C CA . LEU A 1 137 ? 17.627 -6.844 -7.403 1.00 83.38 137 LEU A CA 1
ATOM 1128 C C . LEU A 1 137 ? 18.865 -5.944 -7.474 1.00 83.38 137 LEU A C 1
ATOM 1130 O O . LEU A 1 137 ? 19.947 -6.310 -7.007 1.00 83.38 137 LEU A O 1
ATOM 1134 N N . ASP A 1 138 ? 18.687 -4.732 -7.993 1.00 87.50 138 ASP A N 1
ATOM 1135 C CA . ASP A 1 138 ? 19.717 -3.705 -7.921 1.00 87.50 138 ASP A CA 1
ATOM 1136 C C . ASP A 1 138 ? 19.975 -3.276 -6.461 1.00 87.50 138 ASP A C 1
ATOM 1138 O O . ASP A 1 138 ? 19.178 -3.518 -5.543 1.00 87.50 138 ASP A O 1
ATOM 1142 N N . SER A 1 139 ? 21.119 -2.630 -6.227 1.00 88.31 139 SER A N 1
ATOM 1143 C CA . SER A 1 139 ? 21.533 -2.219 -4.882 1.00 88.31 139 SER A CA 1
ATOM 1144 C C . SER A 1 139 ? 20.577 -1.217 -4.236 1.00 88.31 139 SER A C 1
ATOM 1146 O O . SER A 1 139 ? 20.442 -1.213 -3.014 1.00 88.31 139 SER A O 1
ATOM 1148 N N . THR A 1 140 ? 19.920 -0.371 -5.033 1.00 90.81 140 THR A N 1
ATOM 1149 C CA . THR A 1 140 ? 19.013 0.665 -4.533 1.00 90.81 140 THR A CA 1
ATOM 1150 C C . THR A 1 140 ? 17.710 0.037 -4.063 1.00 90.81 140 THR A C 1
ATOM 1152 O O . THR A 1 140 ? 17.338 0.229 -2.905 1.00 90.81 140 THR A O 1
ATOM 1155 N N . SER A 1 141 ? 17.078 -0.795 -4.898 1.00 89.06 141 SER A N 1
ATOM 1156 C CA . SER A 1 141 ? 15.891 -1.568 -4.507 1.00 89.06 141 SER A CA 1
ATOM 1157 C C . SER A 1 141 ? 16.166 -2.417 -3.267 1.00 89.06 141 SER A C 1
ATOM 1159 O O . SER A 1 141 ? 15.390 -2.402 -2.313 1.00 89.06 141 SER A O 1
ATOM 1161 N N . SER A 1 142 ? 17.321 -3.090 -3.230 1.00 90.75 142 SER A N 1
ATOM 1162 C CA . SER A 1 142 ? 17.736 -3.903 -2.081 1.00 90.75 142 SER A CA 1
ATOM 1163 C C . SER A 1 142 ? 17.846 -3.077 -0.793 1.00 90.75 142 SER A C 1
ATOM 1165 O O . SER A 1 142 ? 17.379 -3.508 0.258 1.00 90.75 142 SER A O 1
ATOM 1167 N N . SER A 1 143 ? 18.424 -1.873 -0.862 1.00 92.75 143 SER A N 1
ATOM 1168 C CA . SER A 1 143 ? 18.566 -0.980 0.296 1.00 92.75 143 SER A CA 1
ATOM 1169 C C . SER A 1 143 ? 17.223 -0.464 0.822 1.00 92.75 143 SER A C 1
ATOM 1171 O O . SER A 1 143 ? 17.052 -0.347 2.039 1.00 92.75 143 SER A O 1
ATOM 1173 N N . ILE A 1 144 ? 16.275 -0.151 -0.069 1.00 93.88 144 ILE A N 1
ATOM 1174 C CA . ILE A 1 144 ? 14.923 0.280 0.317 1.00 93.88 144 ILE A CA 1
ATOM 1175 C C . ILE A 1 144 ? 14.198 -0.869 1.022 1.00 93.88 144 ILE A C 1
ATOM 1177 O O . ILE A 1 144 ? 13.674 -0.680 2.118 1.00 93.88 144 ILE A O 1
ATOM 1181 N N . LEU A 1 145 ? 14.233 -2.074 0.444 1.00 93.00 145 LEU A N 1
ATOM 1182 C CA . LEU A 1 145 ? 13.587 -3.251 1.027 1.00 93.00 145 LEU A CA 1
ATOM 1183 C C . LEU A 1 145 ? 14.178 -3.641 2.382 1.00 93.00 145 LEU A C 1
ATOM 1185 O O . LEU A 1 145 ? 13.421 -3.985 3.281 1.00 93.00 145 LEU A O 1
ATOM 1189 N N . LEU A 1 146 ? 15.500 -3.547 2.554 1.00 93.69 146 LEU A N 1
ATOM 1190 C CA . LEU A 1 146 ? 16.149 -3.782 3.848 1.00 93.69 146 LEU A CA 1
ATOM 1191 C C . LEU A 1 146 ? 15.651 -2.800 4.914 1.00 93.69 146 LEU A C 1
ATOM 1193 O O . LEU A 1 146 ? 15.300 -3.210 6.016 1.00 93.69 146 LEU A O 1
ATOM 1197 N N . SER A 1 147 ? 15.571 -1.513 4.572 1.00 95.56 147 SER A N 1
ATOM 1198 C CA . SER A 1 147 ? 15.091 -0.480 5.500 1.00 95.56 147 SER A CA 1
ATOM 1199 C C . SER A 1 147 ? 13.617 -0.695 5.866 1.00 95.56 147 SER A C 1
ATOM 1201 O O . SER A 1 147 ? 13.224 -0.563 7.028 1.00 95.56 147 SER A O 1
ATOM 1203 N N . LEU A 1 148 ? 12.797 -1.063 4.877 1.00 95.94 148 LEU A N 1
ATOM 1204 C CA . LEU A 1 148 ? 11.386 -1.373 5.075 1.00 95.94 148 LEU A CA 1
ATOM 1205 C C . LEU A 1 148 ? 11.192 -2.635 5.927 1.00 95.94 148 LEU A C 1
ATOM 1207 O O . LEU A 1 148 ? 10.333 -2.641 6.806 1.00 95.94 148 LEU A O 1
ATOM 1211 N N . ASP A 1 149 ? 11.995 -3.677 5.714 1.00 95.94 149 ASP A N 1
A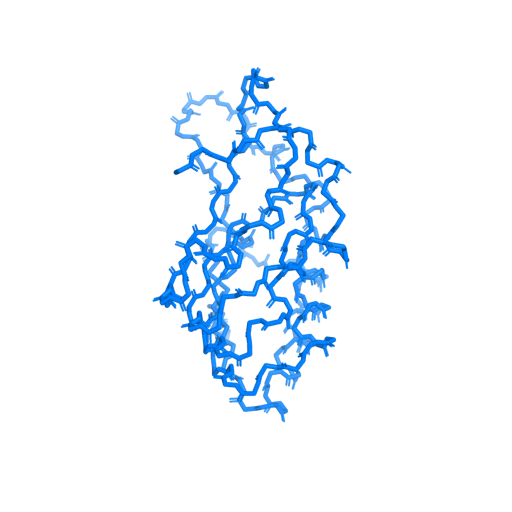TOM 1212 C CA . ASP A 1 149 ? 11.988 -4.912 6.504 1.00 95.94 149 ASP A CA 1
ATOM 1213 C C . ASP A 1 149 ? 12.337 -4.647 7.976 1.00 95.94 149 ASP A C 1
ATOM 1215 O O . ASP A 1 149 ? 11.623 -5.091 8.877 1.00 95.94 149 ASP A O 1
ATOM 1219 N N . GLU A 1 150 ? 13.384 -3.859 8.241 1.00 96.69 150 GLU A N 1
ATOM 1220 C CA . GLU A 1 150 ? 13.752 -3.445 9.601 1.00 96.69 150 GLU A CA 1
ATOM 1221 C C . GLU A 1 150 ? 12.609 -2.691 10.297 1.00 96.69 150 GLU A C 1
ATOM 1223 O O . GLU A 1 150 ? 12.269 -2.990 11.450 1.00 96.69 150 GLU A O 1
ATOM 1228 N N . PHE A 1 151 ? 11.965 -1.757 9.588 1.00 97.31 151 PHE A N 1
ATOM 1229 C CA . PHE A 1 151 ? 10.793 -1.052 10.100 1.00 97.31 151 PHE A CA 1
ATOM 1230 C C . PHE A 1 151 ? 9.629 -2.010 10.381 1.00 97.31 151 PHE A C 1
ATOM 1232 O O . PHE A 1 151 ? 9.072 -1.981 11.483 1.00 97.31 151 PHE A O 1
ATOM 1239 N N . CYS A 1 152 ? 9.286 -2.887 9.435 1.00 96.88 152 CYS A N 1
ATOM 1240 C CA . CYS A 1 152 ? 8.194 -3.851 9.574 1.00 96.88 152 CYS A CA 1
ATOM 1241 C C . CYS A 1 152 ? 8.413 -4.762 10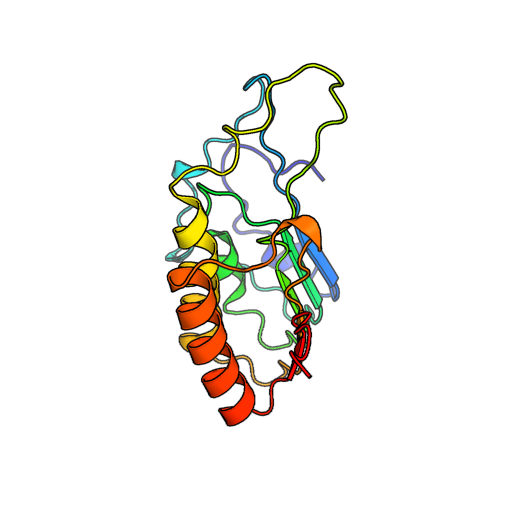.786 1.00 96.88 152 CYS A C 1
ATOM 1243 O O . CYS A 1 152 ? 7.534 -4.872 11.645 1.00 96.88 152 CYS A O 1
ATOM 1245 N N . LYS A 1 153 ? 9.625 -5.305 10.948 1.00 96.50 153 LYS A N 1
ATOM 1246 C CA . LYS A 1 153 ? 10.014 -6.108 12.117 1.00 96.50 153 LYS A CA 1
ATOM 1247 C C . LYS A 1 153 ? 9.848 -5.346 13.427 1.00 96.50 153 LYS A C 1
ATOM 1249 O O . LYS A 1 153 ? 9.342 -5.911 14.395 1.00 96.50 153 LYS A O 1
ATOM 1254 N N . SER A 1 154 ? 10.211 -4.061 13.463 1.00 97.56 154 SER A N 1
ATOM 1255 C CA . SER A 1 154 ? 10.029 -3.218 14.655 1.00 97.56 154 SER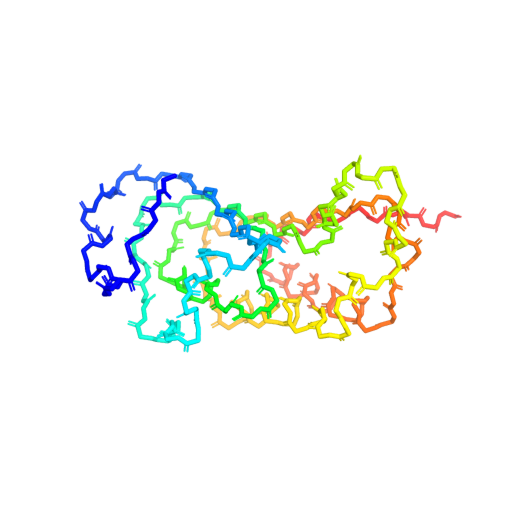 A CA 1
ATOM 1256 C C . SER A 1 154 ? 8.555 -3.014 15.041 1.00 97.56 154 SER A C 1
ATOM 1258 O O . SER A 1 154 ? 8.250 -2.744 16.203 1.00 97.56 154 SER A O 1
ATOM 1260 N N . LYS A 1 155 ? 7.641 -3.167 14.075 1.00 97.50 155 LYS A N 1
ATOM 1261 C CA . LYS A 1 155 ? 6.188 -3.046 14.237 1.00 97.50 155 LYS A CA 1
ATOM 1262 C C . LYS A 1 155 ? 5.469 -4.390 14.381 1.00 97.50 155 LYS A C 1
ATOM 1264 O O . LYS A 1 155 ? 4.274 -4.393 14.651 1.00 97.50 155 LYS A O 1
ATOM 1269 N N . GLY A 1 156 ? 6.174 -5.514 14.236 1.00 97.56 156 GLY A N 1
ATOM 1270 C CA . GLY A 1 156 ? 5.558 -6.844 14.202 1.00 97.56 156 GLY A CA 1
ATOM 1271 C C . GLY A 1 156 ? 4.796 -7.137 12.905 1.00 97.56 156 GLY A C 1
ATOM 1272 O O . GLY A 1 156 ? 3.907 -7.983 12.910 1.00 97.56 156 GLY A O 1
ATOM 1273 N N . ILE A 1 157 ? 5.135 -6.438 11.819 1.00 98.06 157 ILE A N 1
ATOM 1274 C CA . ILE A 1 157 ? 4.598 -6.649 10.473 1.00 98.06 157 ILE A CA 1
ATOM 1275 C C . ILE A 1 157 ? 5.495 -7.658 9.749 1.00 98.06 157 ILE A C 1
ATOM 1277 O O . ILE A 1 157 ? 6.720 -7.524 9.749 1.00 98.06 157 ILE A O 1
ATOM 1281 N N . GLU A 1 158 ? 4.890 -8.654 9.113 1.00 97.56 158 GLU A N 1
ATOM 1282 C CA . GLU A 1 158 ? 5.578 -9.633 8.277 1.00 97.56 158 GLU A CA 1
ATOM 1283 C C . GLU A 1 158 ? 5.729 -9.105 6.844 1.00 97.56 158 GLU A C 1
ATOM 1285 O O . GLU A 1 158 ? 4.742 -8.826 6.163 1.00 97.56 158 GLU A O 1
ATOM 1290 N N . LEU A 1 159 ? 6.970 -8.962 6.376 1.00 95.81 159 LEU A N 1
ATOM 1291 C CA . LEU A 1 159 ? 7.253 -8.614 4.987 1.00 95.81 159 LEU A CA 1
ATOM 1292 C C . LEU A 1 159 ? 7.458 -9.898 4.174 1.00 95.81 159 LEU A C 1
ATOM 1294 O O . LEU A 1 159 ? 8.484 -10.570 4.291 1.00 95.81 159 LEU A O 1
ATOM 1298 N N . LEU A 1 160 ? 6.473 -10.237 3.348 1.00 93.62 160 LEU A N 1
ATOM 1299 C CA . LEU A 1 160 ? 6.523 -11.355 2.419 1.00 93.62 160 LEU A CA 1
ATOM 1300 C C . LEU A 1 160 ? 7.200 -10.881 1.135 1.00 93.62 160 LEU A C 1
ATOM 1302 O O . LEU A 1 160 ? 6.614 -10.206 0.295 1.00 93.62 160 LEU A O 1
ATOM 1306 N N . PHE A 1 161 ? 8.471 -11.230 1.007 1.00 83.38 161 PHE A N 1
ATOM 1307 C CA . PHE A 1 161 ? 9.261 -11.012 -0.192 1.00 83.38 161 PHE A CA 1
ATOM 1308 C C . PHE A 1 161 ? 10.005 -12.319 -0.493 1.00 83.38 161 PHE A C 1
ATOM 1310 O O . PHE A 1 161 ? 10.570 -12.909 0.435 1.00 83.38 161 PHE A O 1
ATOM 1317 N N . PRO A 1 162 ? 10.010 -12.819 -1.743 1.00 73.44 162 PRO A N 1
ATOM 1318 C CA . PRO A 1 162 ? 10.731 -14.033 -2.100 1.00 73.44 162 PRO A CA 1
ATOM 1319 C C . PRO A 1 162 ? 12.244 -13.806 -1.979 1.00 73.44 162 PRO A C 1
ATOM 1321 O O . PRO A 1 162 ? 12.935 -13.477 -2.936 1.00 73.44 162 PRO A O 1
ATOM 1324 N N . CYS A 1 163 ? 12.782 -14.002 -0.778 1.00 60.38 163 CYS A N 1
ATOM 1325 C CA . CYS A 1 163 ? 14.209 -14.170 -0.577 1.00 60.38 163 CYS A CA 1
ATOM 1326 C C . CYS A 1 163 ? 14.588 -15.561 -1.087 1.00 60.38 163 CYS A C 1
ATOM 1328 O O . CYS A 1 163 ? 14.267 -16.567 -0.453 1.00 60.38 163 CYS A O 1
ATOM 1330 N N . TYR A 1 164 ? 15.327 -15.631 -2.195 1.00 50.19 164 TYR A N 1
ATOM 1331 C CA . TYR A 1 164 ? 16.216 -16.768 -2.390 1.00 50.19 164 TYR A CA 1
ATOM 1332 C C . TYR A 1 164 ? 17.256 -16.669 -1.283 1.00 50.19 164 TYR A C 1
ATOM 1334 O O . TYR A 1 164 ? 18.182 -15.865 -1.355 1.00 50.19 164 TYR A O 1
ATOM 1342 N N . SER A 1 165 ? 17.059 -17.432 -0.213 1.00 39.28 165 SER A N 1
ATOM 1343 C CA . SER A 1 165 ? 18.106 -17.706 0.752 1.00 39.28 165 SER A CA 1
ATOM 1344 C C . SER A 1 165 ? 19.297 -18.248 -0.032 1.00 39.28 165 SER A C 1
ATOM 1346 O O . SER A 1 165 ? 19.286 -19.388 -0.492 1.00 39.28 165 SER A O 1
ATOM 1348 N N . SER A 1 166 ? 20.305 -17.404 -0.239 1.00 38.88 166 SER A N 1
ATOM 1349 C CA . SER A 1 166 ? 21.628 -17.815 -0.678 1.00 38.88 166 SER A CA 1
ATOM 1350 C C . SER A 1 166 ? 22.223 -18.669 0.439 1.00 38.88 166 SER A C 1
ATOM 1352 O O . SER A 1 166 ? 22.837 -18.168 1.378 1.00 38.88 166 SER A O 1
ATOM 1354 N N . SER A 1 167 ? 21.920 -19.964 0.370 1.00 34.94 167 SER A N 1
ATOM 1355 C CA . SER A 1 167 ? 22.585 -21.043 1.099 1.00 34.94 167 SER A CA 1
ATOM 1356 C C . SER A 1 167 ? 24.023 -21.212 0.635 1.00 34.94 167 SER A C 1
ATOM 1358 O O . SER A 1 167 ? 24.214 -21.184 -0.604 1.00 34.94 167 SER A O 1
#

Sequence (167 aa):
MRLPSAGMPRFLRSWAPHLTSLELRIFEDPFGILQEDISKLKPKFNKFSFPALTHLDIWPHSKSHYIHCFSECKELCQIAFHYFWSIDYDNEGSDVSDFMPADSLEGLSEFSEFITENDFPELRWIDLPVNPGVFPLDSTSSSILLSLDEFCKSKGIELLFPCYSSS

pLDDT: mean 78.68, std 18.72, range [34.94, 98.44]